Protein AF-A0A418ZT08-F1 (afdb_monomer)

Mean predicted aligned error: 4.54 Å

Nearest PDB structures (foldseek):
  3r1x-assembly1_A  TM=8.055E-01  e=1.016E-02  Klebsiella pneumoniae subsp. pneumoniae MGH 78578
  7yyl-assembly4_H  TM=6.775E-01  e=2.282E+00  Carboxydothermus hydrogenoformans Z-2901
  1hux-assembly1_B  TM=6.366E-01  e=3.603E+00  Acidaminococcus fermentans
  3lrx-assembly1_A  TM=6.250E-01  e=7.882E+00  Pyrococcus furiosus

Radius of gyration: 18.41 Å; Cα contacts (8 Å, |Δi|>4): 65; chains: 1; bounding box: 38×28×55 Å

Secondary structure (DSSP, 8-state):
--S-HHHHHHHHHHHHHTTSS-G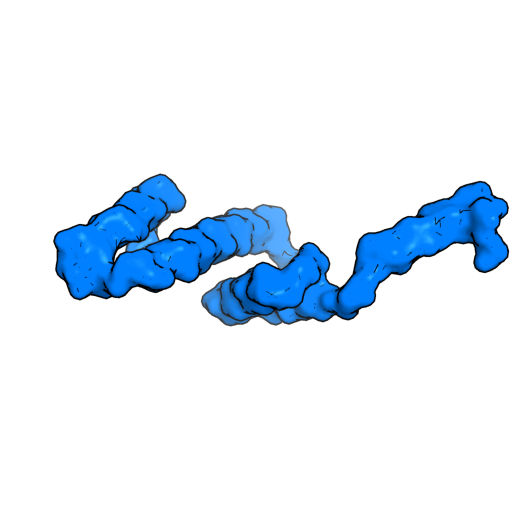GGHHHHHHHHHHHHHHHHHHHH---SPPEE-S-HHHHHHHHHHHHHTT---EEPPTTHHHHHHHHHHHHTTS--

Sequence (97 aa):
AGGSLAGRLFSARVLPLLDRMAGNQVADYLSGLLIGDEIAQGLAGHAGGAPVIIGRGDLAERYRLAFAAFGQEAQVAAPGMARRGLWEIARRAGIIA

Organism: NCBI:txid1276757

Foldseek 3Di:
DDDDLVVLLVVLVVCVVVVNDDVVCSVVSNLLSVLLVVVVVVCVVDVDDAEEFEDDPVSSVSNQVSCVVVVGHHHYDDPCPVVVVVVVVCVVVVVDD

InterPro domains:
  IPR007729 2-keto-3-deoxy-galactonokinase [PF05035] (3-89)
  IPR042257 2-keto-3-deoxy-galactonokinase, C-terminal domain [G3DSA:3.30.420.310] (1-93)

Solvent-accessible surface area (backbone atoms only — not comparable to full-atom values): 5840 Å² total; per-residue (Å²): 138,92,73,55,68,70,63,57,55,52,43,61,60,49,34,42,77,68,73,72,39,61,75,87,49,37,65,60,51,50,50,51,56,52,53,48,50,52,50,55,55,50,52,76,76,49,96,71,81,69,51,73,39,82,65,59,69,74,60,32,49,52,51,35,55,46,34,47,76,71,75,36,65,50,44,72,56,70,87,58,56,68,58,55,50,53,50,54,52,36,41,75,69,66,77,42,132

pLDDT: mean 92.88, std 8.55, range [45.5, 98.19]

Structure (mmCIF, N/CA/C/O backbone):
data_AF-A0A418ZT08-F1
#
_entry.id   AF-A0A418ZT08-F1
#
loop_
_atom_site.group_PDB
_atom_site.id
_atom_site.type_symbol
_atom_site.label_atom_id
_atom_site.label_alt_id
_atom_site.label_comp_id
_atom_site.label_asym_id
_atom_site.label_entity_id
_atom_site.label_seq_id
_atom_site.pdbx_PDB_ins_code
_atom_site.Cartn_x
_atom_site.Cartn_y
_atom_site.Cartn_z
_atom_site.occupancy
_atom_site.B_iso_or_equiv
_atom_site.auth_seq_id
_atom_site.auth_comp_id
_atom_site.auth_asym_id
_atom_site.auth_atom_id
_atom_site.pdbx_PDB_model_num
ATOM 1 N N . ALA A 1 1 ? -5.068 7.947 15.385 1.00 45.50 1 ALA A N 1
ATOM 2 C CA . ALA A 1 1 ? -4.303 7.213 16.413 1.00 45.50 1 ALA A CA 1
ATOM 3 C C . ALA A 1 1 ? -2.815 7.431 16.159 1.00 45.50 1 ALA A C 1
ATOM 5 O O . ALA A 1 1 ? -2.288 6.885 15.197 1.00 45.50 1 ALA A O 1
ATOM 6 N N . GLY A 1 2 ? -2.176 8.293 16.955 1.00 62.03 2 GLY A N 1
ATOM 7 C CA . GLY A 1 2 ? -0.728 8.525 16.918 1.00 62.03 2 GLY A CA 1
ATOM 8 C C . GLY A 1 2 ? -0.014 7.500 17.799 1.00 62.03 2 GLY A C 1
ATOM 9 O O . GLY A 1 2 ? -0.381 7.335 18.957 1.00 62.03 2 GLY A O 1
ATOM 10 N N . GLY A 1 3 ? 0.944 6.770 17.234 1.00 76.38 3 GLY A N 1
ATOM 11 C CA . GLY A 1 3 ? 1.699 5.695 17.888 1.00 76.38 3 GLY A CA 1
ATOM 12 C C . GLY A 1 3 ? 2.641 5.014 16.890 1.00 76.38 3 GLY A C 1
ATOM 13 O O . GLY A 1 3 ? 2.589 5.322 15.699 1.00 76.38 3 GLY A O 1
ATOM 14 N N . SER A 1 4 ? 3.504 4.100 17.339 1.00 91.00 4 SER A N 1
ATOM 15 C CA . SER A 1 4 ? 4.363 3.318 16.433 1.00 91.00 4 SER A CA 1
ATOM 16 C C . SER A 1 4 ? 3.539 2.364 15.555 1.00 91.00 4 SER A C 1
ATOM 18 O O . SER A 1 4 ? 2.418 1.989 15.919 1.00 91.00 4 SER A O 1
ATOM 20 N N . LEU A 1 5 ? 4.095 1.926 14.416 1.00 93.94 5 LEU A N 1
ATOM 21 C CA . LEU A 1 5 ? 3.467 0.895 13.578 1.00 93.94 5 LEU A CA 1
ATOM 22 C C . LEU A 1 5 ? 3.145 -0.361 14.400 1.00 93.94 5 LEU A C 1
ATOM 24 O O . LEU A 1 5 ? 2.027 -0.861 14.331 1.00 93.94 5 LEU A O 1
ATOM 28 N N . ALA A 1 6 ? 4.079 -0.817 15.239 1.00 93.94 6 ALA A N 1
ATOM 29 C CA . ALA A 1 6 ? 3.879 -1.974 16.110 1.00 93.94 6 ALA A CA 1
ATOM 30 C C . ALA A 1 6 ? 2.654 -1.815 17.033 1.00 93.94 6 ALA A C 1
ATOM 32 O O . ALA A 1 6 ? 1.850 -2.739 17.158 1.00 93.94 6 ALA A O 1
ATOM 33 N N . GLY A 1 7 ? 2.461 -0.627 17.619 1.00 93.94 7 GLY A N 1
ATOM 34 C CA . GLY A 1 7 ? 1.287 -0.330 18.442 1.00 93.94 7 GLY A CA 1
ATOM 35 C C . GLY A 1 7 ? -0.023 -0.391 17.651 1.00 93.94 7 GLY A C 1
ATOM 36 O O . GLY A 1 7 ? -1.015 -0.934 18.135 1.00 93.94 7 GLY A O 1
ATOM 37 N N . ARG A 1 8 ? -0.030 0.100 16.404 1.00 94.44 8 ARG A N 1
ATOM 38 C CA . ARG A 1 8 ? -1.200 -0.026 15.520 1.00 94.44 8 ARG A CA 1
ATOM 39 C C . ARG A 1 8 ? -1.446 -1.471 15.097 1.00 94.44 8 ARG A C 1
ATOM 41 O O . ARG A 1 8 ? -2.589 -1.908 15.134 1.00 94.44 8 ARG A O 1
ATOM 48 N N . LEU A 1 9 ? -0.409 -2.232 14.758 1.00 96.12 9 LEU A N 1
ATOM 49 C CA . LEU A 1 9 ? -0.537 -3.641 14.372 1.00 96.12 9 LEU A CA 1
ATOM 50 C C . LEU A 1 9 ? -1.142 -4.496 15.489 1.00 96.12 9 LEU A C 1
ATOM 52 O O . LEU A 1 9 ? -1.946 -5.381 15.208 1.00 96.12 9 LEU A O 1
ATOM 56 N N . PHE A 1 10 ? -0.844 -4.190 16.755 1.00 96.31 10 PHE A N 1
ATOM 57 C CA . PHE A 1 10 ? -1.457 -4.886 17.887 1.00 96.31 10 PHE A CA 1
ATOM 58 C C . PHE A 1 10 ? -2.992 -4.770 17.894 1.00 96.31 10 PHE A C 1
ATOM 60 O O . PHE A 1 10 ?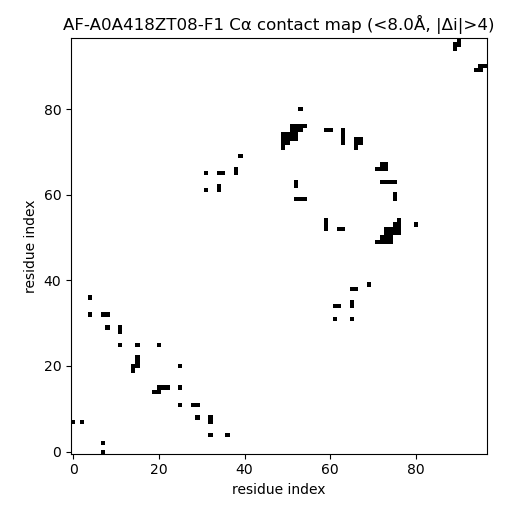 -3.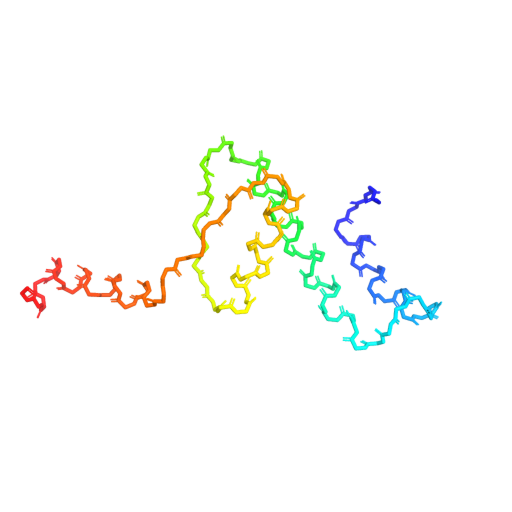690 -5.709 18.281 1.00 96.31 10 PHE A O 1
ATOM 67 N N . SER A 1 11 ? -3.546 -3.667 17.381 1.00 95.94 11 SER A N 1
ATOM 68 C CA . SER A 1 11 ? -5.000 -3.502 17.281 1.00 95.94 11 SER A CA 1
ATOM 69 C C . SER A 1 11 ? -5.664 -4.513 16.339 1.00 95.94 11 SER A C 1
ATOM 71 O O . SER A 1 11 ? -6.815 -4.868 16.572 1.00 95.94 11 SER A O 1
ATOM 73 N N . ALA A 1 12 ? -4.942 -5.076 15.362 1.00 96.56 12 ALA A N 1
ATOM 74 C CA . ALA A 1 12 ? -5.468 -6.139 14.505 1.00 96.56 12 ALA A CA 1
ATOM 75 C C . ALA A 1 12 ? -5.807 -7.417 15.295 1.00 96.56 12 ALA A C 1
ATOM 77 O O . ALA A 1 12 ? -6.666 -8.195 14.884 1.00 96.56 12 ALA A O 1
ATOM 78 N N . ARG A 1 13 ? -5.167 -7.621 16.458 1.00 96.00 13 ARG A N 1
ATOM 79 C CA . ARG A 1 13 ? -5.515 -8.688 17.403 1.00 96.00 13 ARG A CA 1
ATOM 80 C C . ARG A 1 13 ? -6.621 -8.265 18.365 1.00 96.00 13 ARG A C 1
ATOM 82 O O . ARG A 1 13 ? -7.486 -9.074 18.681 1.00 96.00 13 ARG A O 1
ATOM 89 N N . VAL A 1 14 ? -6.581 -7.024 18.845 1.00 97.19 14 VAL A N 1
ATOM 90 C CA . VAL A 1 14 ? -7.509 -6.527 19.873 1.00 97.19 14 VAL A CA 1
ATOM 91 C C . VAL A 1 14 ? -8.914 -6.295 19.317 1.00 97.19 14 VAL A C 1
ATOM 93 O O . VAL A 1 14 ? -9.886 -6.623 19.985 1.00 97.19 14 VAL A O 1
ATOM 96 N N . LEU A 1 15 ? -9.049 -5.758 18.102 1.00 98.00 15 LEU A N 1
ATOM 97 C CA . LEU A 1 15 ? -10.351 -5.389 17.539 1.00 98.00 15 LEU A CA 1
ATOM 98 C C . LEU A 1 15 ? -11.313 -6.586 17.405 1.00 98.00 15 LEU A C 1
ATOM 100 O O . LEU A 1 15 ? -12.450 -6.443 17.853 1.00 98.00 15 LEU A O 1
ATOM 104 N N . PRO A 1 16 ? -10.899 -7.763 16.894 1.00 97.75 16 PRO A N 1
ATOM 105 C CA . PRO A 1 16 ? -11.766 -8.941 16.881 1.00 97.75 16 PRO A CA 1
ATOM 106 C C . PRO A 1 16 ? -12.057 -9.506 18.272 1.00 97.75 16 PRO A C 1
ATOM 108 O O . PRO A 1 16 ? -13.167 -9.950 18.518 1.00 97.75 16 PRO A O 1
ATOM 111 N N . LEU A 1 17 ? -11.085 -9.472 19.195 1.00 98.00 17 LEU A N 1
ATOM 112 C CA . LEU A 1 17 ? -11.282 -9.954 20.573 1.00 98.00 17 LEU A CA 1
ATOM 113 C C . LEU A 1 17 ? -12.318 -9.137 21.351 1.00 98.00 17 LEU A C 1
ATOM 115 O O . LEU A 1 17 ? -12.878 -9.630 22.323 1.00 98.00 17 LEU A O 1
ATOM 119 N N . LEU A 1 18 ? -12.527 -7.884 20.951 1.00 98.12 18 LEU A N 1
ATOM 120 C CA . LEU A 1 18 ? -13.520 -6.987 21.532 1.00 98.12 18 LEU A CA 1
ATOM 121 C C . LEU A 1 18 ? -14.816 -6.927 20.704 1.00 98.12 18 LEU A C 1
ATOM 123 O O . LEU A 1 18 ? -15.592 -5.993 20.892 1.00 98.12 18 LEU A O 1
ATOM 127 N N . ASP A 1 19 ? -15.011 -7.841 19.746 1.00 97.75 19 ASP A N 1
ATOM 128 C CA . ASP A 1 19 ? -16.150 -7.865 18.814 1.00 97.75 19 ASP A CA 1
ATOM 129 C C . ASP A 1 19 ? -16.346 -6.551 18.029 1.00 97.75 19 ASP A C 1
ATOM 131 O O . ASP A 1 19 ? -17.438 -6.207 17.579 1.00 97.75 19 ASP A O 1
ATOM 135 N N . ARG A 1 20 ? -15.261 -5.791 17.827 1.00 97.94 20 ARG A N 1
ATOM 136 C CA . ARG A 1 20 ? -15.264 -4.522 17.075 1.00 97.94 20 ARG A CA 1
ATOM 137 C C . ARG A 1 20 ? -14.903 -4.691 15.602 1.00 97.94 20 ARG A C 1
ATOM 139 O O . ARG A 1 20 ? -14.884 -3.707 14.865 1.00 97.94 20 ARG A O 1
ATOM 146 N N . MET A 1 21 ? -14.559 -5.906 15.189 1.00 97.69 21 MET A N 1
ATOM 147 C CA . MET A 1 21 ? -14.171 -6.256 13.826 1.00 97.69 21 MET A CA 1
ATOM 148 C C . MET A 1 21 ? -14.423 -7.742 13.595 1.00 97.69 21 MET A C 1
ATOM 150 O O . MET A 1 21 ? -14.065 -8.567 14.433 1.00 97.69 21 MET A O 1
ATOM 154 N N . ALA A 1 22 ? -14.992 -8.099 12.446 1.00 98.06 22 ALA A N 1
ATOM 155 C CA . ALA A 1 22 ? -15.167 -9.499 12.094 1.00 98.06 22 ALA A CA 1
ATOM 156 C C . ALA A 1 22 ? -13.811 -10.147 11.770 1.00 98.06 22 ALA A C 1
ATOM 158 O O . ALA A 1 22 ? -12.938 -9.532 11.157 1.00 98.06 22 ALA A O 1
ATOM 159 N N . GLY A 1 23 ? -13.631 -11.417 12.144 1.00 96.19 23 GLY A N 1
ATOM 160 C CA . GLY A 1 23 ? -12.353 -12.118 11.957 1.00 96.19 23 GLY A CA 1
ATOM 161 C C . GLY A 1 23 ? -11.873 -12.167 10.498 1.00 96.19 23 GLY A C 1
ATOM 162 O O . GLY A 1 23 ? -10.675 -12.099 10.239 1.00 96.19 23 GLY A O 1
ATOM 163 N N . ASN A 1 24 ? -12.797 -12.204 9.535 1.00 97.56 24 ASN A N 1
ATOM 164 C CA . ASN A 1 24 ? -12.479 -12.179 8.104 1.00 97.56 24 ASN A CA 1
ATOM 165 C C . ASN A 1 24 ? -11.993 -10.807 7.594 1.00 97.56 24 ASN A C 1
ATOM 167 O O . ASN A 1 24 ? -11.426 -10.744 6.509 1.00 97.56 24 ASN A O 1
ATOM 171 N N . GLN A 1 25 ? -12.166 -9.727 8.361 1.00 97.69 25 GLN A N 1
ATOM 172 C CA . GLN A 1 25 ? -11.712 -8.376 8.002 1.00 97.69 25 GLN A CA 1
ATOM 173 C C . GLN A 1 25 ? -10.267 -8.098 8.439 1.00 97.69 25 GLN A C 1
ATOM 175 O O . GLN A 1 25 ? -9.657 -7.128 7.988 1.00 97.69 25 GLN A O 1
ATOM 180 N N . VAL A 1 26 ? -9.696 -8.942 9.306 1.00 97.81 26 VAL A N 1
ATOM 181 C CA . VAL A 1 26 ? -8.377 -8.715 9.921 1.00 97.81 26 VAL A CA 1
ATOM 182 C C . VAL A 1 26 ? -7.267 -8.619 8.876 1.00 97.81 26 VAL A C 1
ATOM 184 O O . VAL A 1 26 ? -6.398 -7.758 8.991 1.00 97.81 26 VAL A O 1
ATOM 187 N N . ALA A 1 27 ? -7.304 -9.467 7.844 1.00 97.19 27 ALA A N 1
ATOM 188 C CA . ALA A 1 27 ? -6.292 -9.475 6.789 1.00 97.19 27 ALA A CA 1
ATOM 189 C C . ALA A 1 27 ? -6.284 -8.163 5.984 1.00 97.19 27 ALA A C 1
ATOM 191 O O . ALA A 1 27 ? -5.221 -7.587 5.747 1.00 97.19 27 ALA A O 1
ATOM 192 N N . ASP A 1 28 ? -7.464 -7.654 5.622 1.00 96.56 28 ASP A N 1
ATOM 193 C CA . ASP A 1 28 ? -7.594 -6.381 4.910 1.00 96.56 28 ASP A CA 1
ATOM 194 C C . ASP A 1 28 ? -7.200 -5.193 5.788 1.00 96.56 28 ASP A C 1
ATOM 196 O O . ASP A 1 28 ? -6.505 -4.287 5.324 1.00 96.56 28 ASP A O 1
ATOM 200 N N . TYR A 1 29 ? -7.561 -5.228 7.072 1.00 97.06 29 TYR A N 1
ATOM 201 C CA . TYR A 1 29 ? -7.152 -4.214 8.040 1.00 97.06 29 TYR A CA 1
ATOM 202 C C . TYR A 1 29 ? -5.625 -4.140 8.198 1.00 97.06 29 TYR A C 1
ATOM 204 O O . TYR A 1 29 ? -5.041 -3.057 8.125 1.00 97.06 29 TYR A O 1
ATOM 212 N N . LEU A 1 30 ? -4.963 -5.291 8.359 1.00 97.06 30 LEU A N 1
ATOM 213 C CA . LEU A 1 30 ? -3.502 -5.389 8.420 1.00 97.06 30 LEU A CA 1
ATOM 214 C C . LEU A 1 30 ? -2.844 -4.882 7.136 1.00 97.06 30 LEU A C 1
ATOM 216 O O . LEU A 1 30 ? -1.891 -4.108 7.205 1.00 97.06 30 LEU A O 1
ATOM 220 N N . SER A 1 31 ? -3.369 -5.281 5.974 1.00 96.75 31 SER A N 1
ATOM 221 C CA . SER A 1 31 ? -2.889 -4.803 4.676 1.00 96.75 31 SER A CA 1
ATOM 222 C C . SER A 1 31 ? -2.958 -3.275 4.587 1.00 96.75 31 SER A C 1
ATOM 224 O O . SER A 1 31 ? -1.971 -2.652 4.204 1.00 96.75 31 SER A O 1
ATOM 226 N N . GLY A 1 32 ? -4.072 -2.665 5.004 1.00 96.44 32 GLY A N 1
ATOM 227 C CA . GLY A 1 32 ? -4.227 -1.209 5.025 1.00 96.44 32 GLY A CA 1
ATOM 228 C C . GLY A 1 32 ? -3.255 -0.504 5.975 1.00 96.44 32 GLY A C 1
ATOM 229 O O . GLY A 1 32 ? -2.678 0.518 5.605 1.00 96.44 32 GLY A O 1
ATOM 230 N N . LEU A 1 33 ? -3.021 -1.058 7.173 1.00 96.25 33 LEU A N 1
ATOM 231 C CA . LEU A 1 33 ? -2.052 -0.503 8.126 1.00 96.25 33 LEU A CA 1
ATOM 232 C C . LEU A 1 33 ? -0.625 -0.497 7.571 1.00 96.25 33 LEU A C 1
ATOM 234 O O . LEU A 1 33 ? 0.082 0.492 7.746 1.00 96.25 33 LEU A O 1
ATOM 238 N N . LEU A 1 34 ? -0.208 -1.590 6.927 1.00 97.31 34 LEU A N 1
ATOM 239 C CA . LEU A 1 34 ? 1.143 -1.729 6.384 1.00 97.31 34 LEU A CA 1
ATOM 240 C C . LEU A 1 34 ? 1.359 -0.827 5.163 1.00 97.31 34 LEU A C 1
ATOM 242 O O . LEU A 1 34 ? 2.325 -0.072 5.141 1.00 97.31 34 LEU A O 1
ATOM 246 N N . ILE A 1 35 ? 0.435 -0.848 4.196 1.00 97.19 35 ILE A N 1
ATOM 247 C CA . ILE A 1 35 ? 0.519 -0.006 2.990 1.00 97.19 35 ILE A CA 1
ATOM 248 C C . ILE A 1 35 ? 0.511 1.478 3.372 1.00 97.19 35 ILE A C 1
ATOM 250 O O . ILE A 1 35 ? 1.302 2.263 2.853 1.00 97.19 35 ILE A O 1
ATOM 254 N N . GLY A 1 36 ? -0.370 1.877 4.294 1.00 95.69 36 GLY A N 1
ATOM 255 C CA . GLY A 1 36 ? -0.452 3.268 4.734 1.00 95.69 36 GLY A CA 1
ATOM 256 C C . GLY A 1 36 ? 0.819 3.746 5.439 1.00 95.69 36 GLY A C 1
ATOM 257 O O . GLY A 1 36 ? 1.236 4.883 5.232 1.00 95.69 36 GLY A O 1
ATOM 258 N N . ASP A 1 37 ? 1.449 2.889 6.246 1.00 95.75 37 ASP A N 1
ATOM 259 C CA . ASP A 1 37 ? 2.709 3.219 6.915 1.00 95.75 37 ASP A CA 1
ATOM 260 C C . ASP A 1 37 ? 3.876 3.337 5.926 1.00 95.75 37 ASP A C 1
ATOM 262 O O . ASP A 1 37 ? 4.634 4.302 5.995 1.00 95.75 37 ASP A O 1
ATOM 266 N N . GLU A 1 38 ? 3.968 2.424 4.955 1.00 95.12 38 GLU A N 1
ATOM 267 C CA . GLU A 1 38 ? 4.956 2.487 3.874 1.00 95.12 38 GLU A CA 1
ATOM 268 C C . GLU A 1 38 ? 4.838 3.791 3.073 1.00 95.12 38 GLU A C 1
ATOM 270 O O . GLU A 1 38 ? 5.835 4.486 2.870 1.00 95.12 38 GLU A O 1
ATOM 275 N N . ILE A 1 39 ? 3.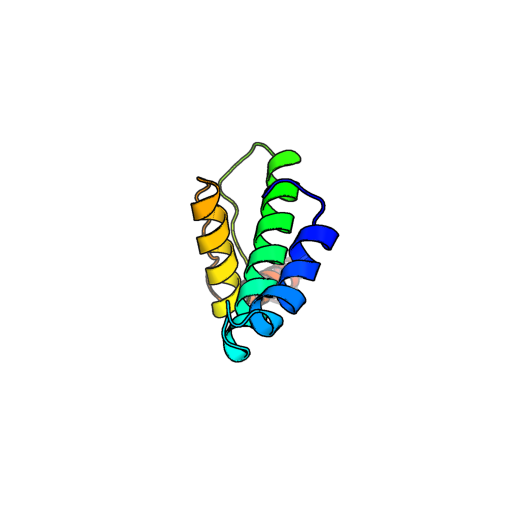621 4.170 2.669 1.00 94.38 39 ILE A N 1
ATOM 276 C CA . ILE A 1 39 ? 3.378 5.409 1.917 1.00 94.38 39 ILE A CA 1
ATOM 277 C C . ILE A 1 39 ? 3.726 6.640 2.755 1.00 94.38 39 ILE 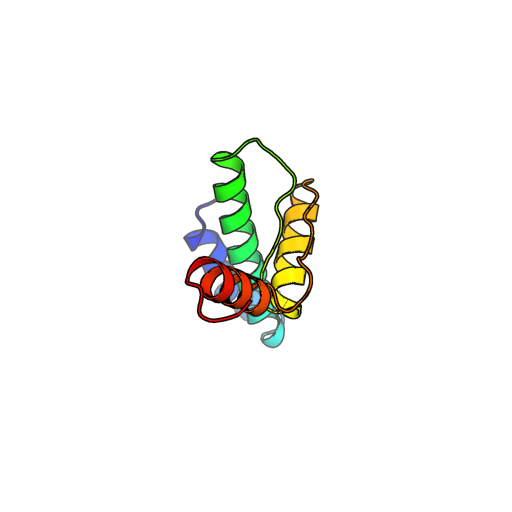A C 1
ATOM 279 O O . ILE A 1 39 ? 4.396 7.543 2.254 1.00 94.38 39 ILE A O 1
ATOM 283 N N . ALA A 1 40 ? 3.318 6.681 4.027 1.00 92.50 40 ALA A N 1
ATOM 284 C CA . ALA A 1 40 ? 3.636 7.799 4.913 1.00 92.50 40 ALA A CA 1
ATOM 285 C C . ALA A 1 40 ? 5.154 8.010 5.044 1.00 92.50 40 ALA A C 1
ATOM 287 O O . ALA A 1 40 ? 5.629 9.144 4.967 1.00 92.50 40 ALA A O 1
ATOM 288 N N . GLN A 1 41 ? 5.916 6.923 5.200 1.00 91.31 41 GLN A N 1
ATOM 289 C CA . GLN A 1 41 ? 7.378 6.977 5.255 1.00 91.31 41 GLN A CA 1
ATOM 290 C C . GLN A 1 41 ? 7.989 7.388 3.907 1.00 91.31 41 GLN A C 1
ATOM 292 O O . GLN A 1 41 ? 8.888 8.229 3.870 1.00 91.31 41 GLN A O 1
ATOM 297 N N . GLY A 1 42 ? 7.485 6.840 2.797 1.00 90.25 42 GLY A N 1
ATOM 298 C CA . GLY A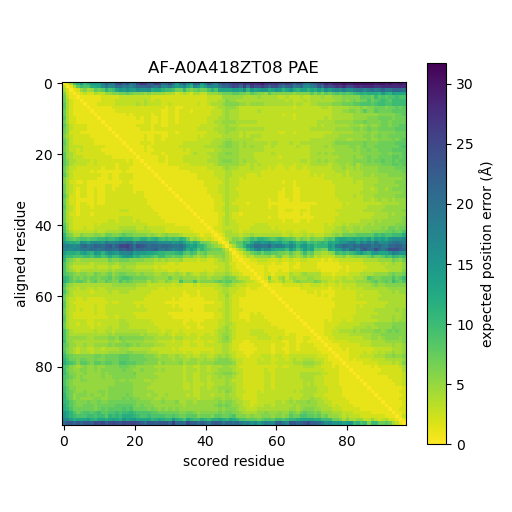 1 42 ? 7.962 7.160 1.451 1.00 90.25 42 GLY A CA 1
ATOM 299 C C . GLY A 1 42 ? 7.786 8.637 1.093 1.00 90.25 42 GLY A C 1
ATOM 300 O O . GLY A 1 42 ? 8.731 9.272 0.622 1.00 90.25 42 GLY A O 1
ATOM 301 N N . LEU A 1 43 ? 6.612 9.206 1.384 1.00 88.88 43 LEU A N 1
ATOM 302 C CA . LEU A 1 43 ? 6.304 10.619 1.133 1.00 88.88 43 LEU A CA 1
ATOM 303 C C . LEU A 1 43 ? 7.127 11.571 2.011 1.00 88.88 43 LEU A C 1
ATOM 305 O O . LEU A 1 43 ? 7.484 12.657 1.564 1.00 88.88 43 LEU A O 1
ATOM 309 N N . ALA A 1 44 ? 7.478 11.171 3.237 1.00 87.19 44 ALA A N 1
ATOM 310 C CA . ALA A 1 44 ? 8.358 11.971 4.090 1.00 87.19 44 ALA A CA 1
ATOM 311 C C . ALA A 1 44 ? 9.784 12.093 3.518 1.00 87.19 44 ALA A C 1
ATOM 313 O O . ALA A 1 44 ? 10.462 13.090 3.765 1.00 87.19 44 ALA A O 1
ATOM 314 N N . GLY A 1 45 ? 10.239 11.091 2.756 1.00 80.94 45 GLY A N 1
ATOM 315 C CA . GLY A 1 45 ? 11.568 11.066 2.142 1.00 80.94 45 GLY A CA 1
ATOM 316 C C . GLY A 1 45 ? 11.652 11.670 0.736 1.00 80.94 45 GLY A C 1
ATOM 317 O O . GLY A 1 45 ? 12.758 11.949 0.281 1.00 80.94 45 GLY A O 1
ATOM 318 N N . HIS A 1 46 ? 10.527 11.857 0.034 1.00 71.31 46 HIS A N 1
ATOM 319 C CA . HIS A 1 46 ? 10.496 12.301 -1.366 1.00 71.31 46 HIS A CA 1
ATOM 320 C C . HIS A 1 46 ? 9.319 13.249 -1.639 1.00 71.31 46 HIS A C 1
ATOM 322 O O . HIS A 1 46 ? 8.164 12.837 -1.644 1.00 71.31 46 HIS A O 1
ATOM 328 N N . ALA A 1 47 ? 9.620 14.513 -1.954 1.00 61.69 47 ALA A N 1
ATOM 329 C CA . ALA A 1 47 ? 8.627 15.563 -2.208 1.00 61.69 47 ALA A CA 1
ATOM 330 C C . ALA A 1 47 ? 8.304 15.787 -3.705 1.00 61.69 47 ALA A C 1
ATOM 332 O O . ALA A 1 47 ? 8.007 16.913 -4.103 1.00 61.69 47 ALA A O 1
ATOM 333 N N . GLY A 1 48 ? 8.407 14.766 -4.565 1.00 71.44 48 GLY A N 1
ATOM 334 C CA . GLY A 1 48 ? 8.330 14.970 -6.018 1.00 71.44 48 GLY A CA 1
ATOM 335 C C . GLY A 1 48 ? 7.526 13.924 -6.788 1.00 71.44 48 GLY A C 1
ATOM 336 O O . GLY A 1 48 ? 7.852 12.745 -6.738 1.00 71.44 48 GLY A O 1
ATOM 337 N N . GLY A 1 49 ? 6.567 14.407 -7.589 1.00 79.19 49 GLY A N 1
ATOM 338 C CA . GLY A 1 49 ? 5.871 13.672 -8.652 1.00 79.19 49 GLY A CA 1
ATOM 339 C C . GLY A 1 49 ? 4.806 12.673 -8.187 1.00 79.19 49 GLY A C 1
ATOM 340 O O . GLY A 1 49 ? 4.919 12.053 -7.136 1.00 79.19 49 GLY A O 1
ATOM 341 N N . ALA A 1 50 ? 3.774 12.489 -9.014 1.00 85.75 50 ALA A N 1
ATOM 342 C CA . ALA A 1 50 ? 2.793 11.423 -8.833 1.00 85.75 50 ALA A CA 1
ATOM 343 C C . ALA A 1 50 ? 3.466 10.048 -9.045 1.00 85.75 50 ALA A C 1
ATOM 345 O O . ALA A 1 50 ? 4.022 9.815 -10.126 1.00 85.75 50 ALA A O 1
ATOM 346 N N . PRO A 1 51 ? 3.452 9.126 -8.063 1.00 91.44 51 PRO A N 1
ATOM 347 C CA . PRO A 1 51 ? 4.097 7.829 -8.213 1.00 91.44 51 PRO A CA 1
ATOM 348 C C . PRO A 1 51 ? 3.393 6.953 -9.253 1.00 91.44 51 PRO A C 1
ATOM 350 O O . PRO A 1 51 ? 2.164 6.932 -9.372 1.00 91.44 51 PRO A O 1
ATOM 353 N N . VAL A 1 52 ? 4.193 6.165 -9.973 1.00 94.50 52 VAL A N 1
ATOM 354 C CA . VAL A 1 52 ? 3.704 5.119 -10.876 1.00 94.50 52 VAL A CA 1
ATOM 355 C C . VAL A 1 52 ? 3.843 3.763 -10.190 1.00 94.50 52 VAL A C 1
ATOM 357 O O . VAL A 1 52 ? 4.945 3.319 -9.874 1.00 94.50 52 VAL A O 1
ATOM 360 N N . ILE A 1 53 ? 2.720 3.088 -9.976 1.00 95.75 53 ILE A N 1
ATOM 361 C CA . ILE A 1 53 ? 2.631 1.806 -9.283 1.00 95.75 53 ILE A CA 1
ATOM 362 C C . ILE A 1 53 ? 2.777 0.675 -10.299 1.00 95.75 53 ILE A C 1
ATOM 364 O O . ILE A 1 53 ? 1.978 0.546 -11.227 1.00 95.75 53 ILE A O 1
ATOM 368 N N . ILE A 1 54 ? 3.771 -0.188 -10.095 1.00 95.88 54 ILE A N 1
ATOM 369 C CA . ILE A 1 54 ? 3.977 -1.405 -10.884 1.00 95.88 54 ILE A CA 1
ATOM 370 C C . ILE A 1 54 ? 3.742 -2.602 -9.967 1.00 95.88 54 ILE A C 1
ATOM 372 O O . ILE A 1 54 ? 4.493 -2.821 -9.022 1.00 95.88 54 ILE A O 1
ATOM 376 N N . GLY A 1 55 ? 2.714 -3.401 -10.246 1.00 92.81 55 GLY A N 1
ATOM 377 C CA . GLY A 1 55 ? 2.391 -4.551 -9.410 1.00 92.81 55 GLY A CA 1
ATOM 378 C C . GLY A 1 55 ? 1.233 -5.385 -9.941 1.00 92.81 55 GLY A C 1
ATOM 379 O O . GLY A 1 55 ? 0.683 -5.121 -11.011 1.00 92.81 55 GLY A O 1
ATOM 380 N N . ARG A 1 56 ? 0.869 -6.416 -9.176 1.00 91.81 56 ARG A N 1
ATOM 381 C CA . ARG A 1 56 ? -0.330 -7.229 -9.419 1.00 91.81 56 ARG A CA 1
ATOM 382 C C . ARG A 1 56 ? -1.580 -6.363 -9.221 1.00 91.81 56 ARG A C 1
ATOM 384 O O . ARG A 1 56 ? -1.602 -5.563 -8.295 1.00 91.81 56 ARG A O 1
ATOM 391 N N . GLY A 1 57 ? -2.591 -6.514 -10.079 1.00 89.62 57 GLY A N 1
ATOM 392 C CA . GLY A 1 57 ? -3.696 -5.550 -10.196 1.00 89.62 57 GLY A CA 1
ATOM 393 C C . GLY A 1 57 ? -4.448 -5.245 -8.895 1.00 89.62 57 GLY A C 1
ATOM 394 O O . GLY A 1 57 ? -4.673 -4.081 -8.588 1.00 89.62 57 GLY A O 1
ATOM 395 N N . ASP A 1 58 ? -4.768 -6.266 -8.101 1.00 92.81 58 ASP A N 1
ATOM 396 C CA . ASP A 1 58 ? -5.427 -6.121 -6.794 1.00 92.81 58 ASP A CA 1
ATOM 397 C C . ASP A 1 58 ? -4.584 -5.311 -5.797 1.00 92.81 58 ASP A C 1
ATOM 399 O O . ASP A 1 58 ? -5.090 -4.422 -5.116 1.00 92.81 58 ASP A O 1
ATOM 403 N N . LEU A 1 59 ? -3.285 -5.601 -5.718 1.00 94.69 59 LEU A N 1
ATOM 404 C CA . LEU A 1 59 ? -2.363 -4.922 -4.816 1.00 94.69 59 LEU A CA 1
ATOM 405 C C . LEU A 1 59 ? -2.054 -3.507 -5.303 1.00 94.69 59 LEU A C 1
ATOM 407 O O . LEU A 1 59 ? -2.063 -2.572 -4.509 1.00 94.69 59 LEU A O 1
ATOM 411 N N . ALA A 1 60 ? -1.827 -3.336 -6.605 1.00 96.31 60 ALA A N 1
ATOM 412 C CA . ALA A 1 60 ? -1.569 -2.036 -7.208 1.00 96.31 60 ALA A CA 1
ATOM 413 C C . ALA A 1 60 ? -2.728 -1.063 -6.951 1.00 96.31 60 ALA A C 1
ATOM 415 O O . ALA A 1 60 ? -2.498 0.098 -6.618 1.00 96.31 60 ALA A O 1
ATOM 416 N N . GLU A 1 61 ? -3.966 -1.556 -7.013 1.00 96.06 61 GLU A N 1
ATOM 417 C CA . GLU A 1 61 ? -5.148 -0.764 -6.689 1.00 96.06 61 GLU A CA 1
ATOM 418 C C . GLU A 1 61 ? -5.213 -0.380 -5.203 1.00 96.06 61 GLU A C 1
ATOM 420 O O . GLU A 1 61 ? -5.538 0.763 -4.883 1.00 96.06 61 GLU A O 1
ATOM 425 N N . ARG A 1 62 ? -4.823 -1.274 -4.281 1.00 96.88 62 ARG A N 1
ATOM 426 C CA . ARG A 1 62 ? -4.723 -0.940 -2.845 1.00 96.88 62 ARG A CA 1
ATOM 427 C C . ARG A 1 62 ? -3.730 0.195 -2.588 1.00 96.88 62 ARG A C 1
ATOM 429 O O . ARG A 1 62 ? -4.047 1.100 -1.821 1.00 96.88 62 ARG A O 1
ATOM 436 N N . TYR A 1 63 ? -2.572 0.191 -3.252 1.00 97.44 63 TYR A N 1
ATOM 437 C CA . TYR A 1 63 ? -1.620 1.308 -3.167 1.00 97.44 63 TYR A CA 1
ATOM 438 C C . TYR A 1 63 ? -2.190 2.586 -3.785 1.00 97.44 63 TYR A C 1
ATOM 440 O O . TYR A 1 63 ? -2.054 3.650 -3.191 1.00 97.44 63 TYR A O 1
ATOM 448 N N . ARG A 1 64 ? -2.868 2.499 -4.938 1.00 96.69 64 ARG A N 1
ATOM 449 C CA . ARG A 1 64 ? -3.484 3.662 -5.596 1.00 96.69 64 ARG A CA 1
ATOM 450 C C . ARG A 1 64 ? -4.514 4.339 -4.689 1.00 96.69 64 ARG A C 1
ATOM 452 O O . ARG A 1 64 ? -4.496 5.558 -4.537 1.00 96.69 64 ARG A O 1
ATOM 459 N N . LEU A 1 65 ? -5.384 3.546 -4.065 1.00 96.56 65 LEU A N 1
ATOM 460 C CA . LEU A 1 65 ? -6.369 4.025 -3.094 1.00 96.56 65 LEU A CA 1
ATOM 461 C C . LEU A 1 65 ? -5.701 4.618 -1.850 1.00 96.56 65 LEU A C 1
ATOM 463 O O . LEU A 1 65 ? -6.138 5.656 -1.358 1.00 96.56 65 LEU A O 1
ATOM 467 N N . ALA A 1 66 ? -4.634 3.989 -1.357 1.00 96.50 66 ALA A N 1
ATOM 468 C CA . ALA A 1 66 ? -3.909 4.493 -0.204 1.00 96.50 66 ALA A CA 1
ATOM 469 C C . ALA A 1 66 ? -3.225 5.838 -0.505 1.00 96.50 66 ALA A C 1
ATOM 471 O O . ALA A 1 66 ? -3.417 6.772 0.264 1.00 96.50 66 ALA A O 1
ATOM 472 N N . PHE A 1 67 ? -2.537 6.004 -1.642 1.00 95.75 67 PHE A N 1
ATOM 473 C CA . PHE A 1 67 ? -1.982 7.304 -2.055 1.00 95.75 67 PHE A CA 1
ATOM 474 C C . PHE A 1 67 ? -3.058 8.395 -2.140 1.00 95.75 67 PHE A C 1
ATOM 476 O O . PHE A 1 67 ? -2.852 9.494 -1.621 1.00 95.75 67 PHE A O 1
ATOM 483 N N . ALA A 1 68 ? -4.236 8.075 -2.692 1.00 94.94 68 ALA A N 1
ATOM 484 C CA . ALA A 1 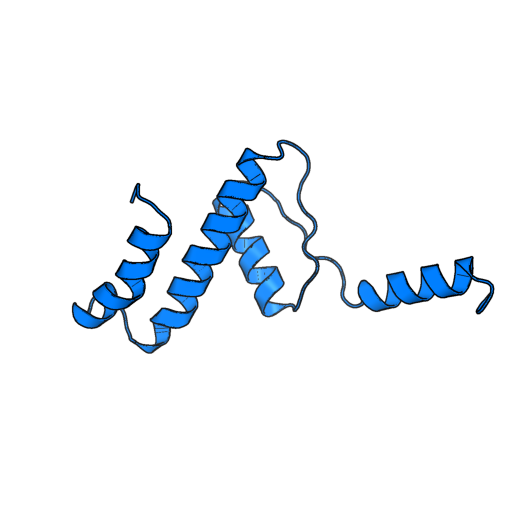68 ? -5.358 9.011 -2.740 1.00 94.94 68 ALA A CA 1
ATOM 485 C C . ALA A 1 68 ? -5.815 9.453 -1.335 1.00 94.94 68 ALA A C 1
ATOM 487 O O . ALA A 1 68 ? -6.139 10.623 -1.137 1.00 94.94 68 ALA A O 1
ATOM 488 N N . ALA A 1 69 ? -5.771 8.564 -0.335 1.00 94.88 69 ALA A N 1
ATOM 489 C CA . ALA A 1 69 ? -6.059 8.911 1.061 1.00 94.88 69 ALA A CA 1
ATOM 490 C C . ALA A 1 69 ? -5.007 9.849 1.692 1.00 94.88 69 ALA A C 1
ATOM 492 O O . ALA A 1 69 ? -5.324 10.570 2.636 1.00 94.88 69 ALA A O 1
ATOM 493 N N . PHE A 1 70 ? -3.783 9.884 1.152 1.00 92.69 70 PHE A N 1
ATOM 494 C CA . PHE A 1 70 ? -2.738 10.860 1.493 1.00 92.69 70 PHE A CA 1
ATOM 495 C C . PHE A 1 70 ? -2.796 12.137 0.630 1.00 92.69 70 PHE A C 1
ATOM 497 O O . PHE A 1 70 ? -1.910 12.985 0.730 1.00 92.69 70 PHE A O 1
ATOM 504 N N . GLY A 1 71 ? -3.819 12.298 -0.219 1.00 92.56 71 GLY A N 1
ATOM 505 C CA . GLY A 1 71 ? -3.950 13.451 -1.115 1.00 92.56 71 GLY A CA 1
ATOM 506 C C . GLY A 1 71 ? -2.920 13.469 -2.248 1.00 92.56 71 GLY A C 1
ATOM 507 O O . GLY A 1 71 ? -2.618 14.535 -2.777 1.00 92.56 71 GLY A O 1
ATOM 508 N N . GLN A 1 72 ? -2.354 12.310 -2.593 1.00 91.81 72 GLN A N 1
ATOM 509 C CA . GLN A 1 72 ? -1.399 12.151 -3.685 1.00 91.81 72 GLN A CA 1
ATOM 510 C C . GLN A 1 72 ? -2.043 11.358 -4.820 1.00 91.81 72 GLN A C 1
ATOM 512 O O . GLN A 1 72 ? -2.570 10.263 -4.613 1.00 91.81 72 GLN A O 1
ATOM 517 N N . GLU A 1 73 ? -1.990 11.894 -6.035 1.00 93.38 73 GLU A N 1
ATOM 518 C CA . GLU A 1 73 ? -2.383 11.132 -7.216 1.00 93.38 73 GLU A CA 1
ATOM 519 C C . GLU A 1 73 ? -1.314 10.087 -7.536 1.00 93.38 73 GLU A C 1
ATOM 521 O O . GLU A 1 73 ? -0.123 10.383 -7.522 1.00 93.38 73 GLU A O 1
ATOM 526 N N . ALA A 1 74 ? -1.741 8.864 -7.844 1.00 94.56 74 ALA A N 1
ATOM 527 C CA . ALA A 1 74 ? -0.864 7.778 -8.258 1.00 94.56 74 ALA A CA 1
ATOM 528 C C . ALA A 1 74 ? -1.451 7.072 -9.481 1.00 94.56 74 ALA A C 1
ATOM 530 O O . ALA A 1 74 ? -2.665 6.863 -9.568 1.00 94.56 74 ALA A O 1
ATOM 531 N N . GLN A 1 75 ? -0.589 6.665 -10.410 1.00 95.50 75 GLN A N 1
ATOM 532 C CA . GLN A 1 75 ? -0.992 5.963 -11.626 1.00 95.50 75 GLN A CA 1
ATOM 533 C C . GLN A 1 75 ? -0.591 4.493 -11.552 1.00 95.50 75 GLN A C 1
ATOM 535 O O . GLN A 1 75 ? 0.564 4.174 -11.298 1.00 95.50 75 GLN A O 1
ATOM 540 N N . VAL A 1 76 ? -1.511 3.576 -11.850 1.00 96.56 76 VAL A N 1
ATOM 541 C CA . VAL A 1 76 ? -1.156 2.162 -12.037 1.00 96.56 76 VAL A CA 1
ATOM 542 C C . VAL A 1 76 ? -0.603 1.967 -13.448 1.00 96.56 76 VAL A C 1
ATOM 544 O O . VAL A 1 76 ? -1.233 2.347 -14.436 1.00 96.56 76 VAL A O 1
ATOM 547 N N . ALA A 1 77 ? 0.590 1.386 -13.547 1.00 95.94 77 ALA A N 1
ATOM 548 C CA . ALA A 1 77 ? 1.228 1.097 -14.820 1.00 95.94 77 ALA A CA 1
ATOM 549 C C . ALA A 1 77 ? 0.444 0.048 -15.619 1.00 95.94 77 ALA A C 1
ATOM 551 O O . ALA A 1 77 ? -0.173 -0.865 -15.066 1.00 95.94 77 ALA A O 1
ATOM 552 N N . ALA A 1 78 ? 0.536 0.138 -16.947 1.00 92.94 78 ALA A N 1
ATOM 553 C CA . ALA A 1 78 ? -0.036 -0.873 -17.824 1.00 92.94 78 ALA A CA 1
ATOM 554 C C . ALA A 1 78 ? 0.578 -2.264 -17.547 1.00 92.94 78 ALA A C 1
ATOM 556 O O . ALA A 1 78 ? 1.771 -2.363 -17.240 1.00 92.94 78 ALA A O 1
ATOM 557 N N . PRO A 1 79 ? -0.182 -3.361 -17.711 1.00 91.94 79 PRO A N 1
ATOM 558 C CA . PRO A 1 79 ? 0.354 -4.708 -17.561 1.00 91.94 79 PRO A CA 1
ATOM 559 C C . PRO A 1 79 ? 1.565 -4.976 -18.466 1.00 91.94 79 PRO A C 1
ATOM 561 O O . PRO A 1 79 ? 1.691 -4.448 -19.572 1.00 91.94 79 PRO A O 1
ATOM 564 N N . GLY A 1 80 ? 2.451 -5.868 -18.017 1.00 93.00 80 GLY A N 1
ATOM 565 C CA . GLY A 1 80 ? 3.589 -6.319 -18.819 1.00 93.00 80 GLY A CA 1
ATOM 566 C C . GLY A 1 80 ? 4.813 -5.401 -18.782 1.00 93.00 80 GLY A C 1
ATOM 567 O O . GLY A 1 80 ? 5.661 -5.513 -19.666 1.00 93.00 80 GLY A O 1
ATOM 568 N N . MET A 1 81 ? 4.953 -4.543 -17.765 1.00 94.94 81 MET A N 1
ATOM 569 C CA . MET A 1 81 ? 6.159 -3.720 -17.582 1.00 94.94 81 MET A CA 1
ATOM 570 C C . MET A 1 81 ? 7.443 -4.557 -17.516 1.00 94.94 81 MET A C 1
ATOM 572 O O . MET A 1 81 ? 8.424 -4.202 -18.162 1.00 94.94 81 MET A O 1
ATOM 576 N N . ALA A 1 82 ? 7.418 -5.712 -16.839 1.00 94.44 82 ALA A N 1
ATOM 577 C CA . ALA A 1 82 ? 8.555 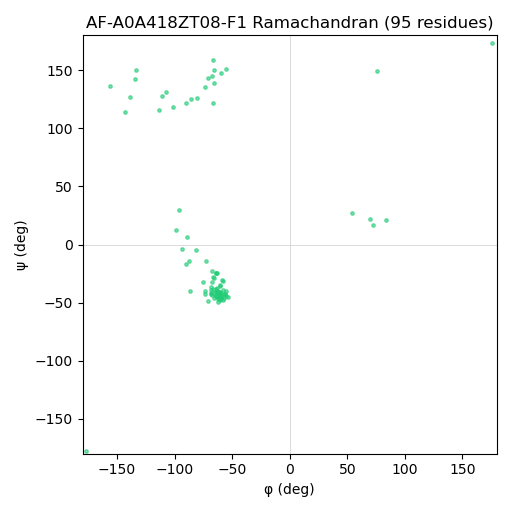-6.636 -16.813 1.00 94.44 82 ALA A CA 1
ATOM 578 C C . ALA A 1 82 ? 8.918 -7.145 -18.221 1.00 94.44 82 ALA A C 1
ATOM 580 O O . ALA A 1 82 ? 10.080 -7.117 -18.613 1.00 94.44 82 ALA A O 1
ATOM 581 N N . ARG A 1 83 ? 7.914 -7.532 -19.023 1.00 95.38 83 ARG A N 1
ATOM 582 C CA . ARG A 1 83 ? 8.108 -7.956 -20.419 1.00 95.38 83 ARG A CA 1
ATOM 583 C C . ARG A 1 83 ? 8.712 -6.839 -21.270 1.00 95.38 83 ARG A C 1
ATOM 585 O O . ARG A 1 83 ? 9.630 -7.104 -22.036 1.00 95.38 83 ARG A O 1
ATOM 592 N N . ARG A 1 84 ? 8.212 -5.604 -21.135 1.00 95.38 84 ARG A N 1
ATOM 593 C CA . ARG A 1 84 ? 8.769 -4.433 -21.837 1.00 95.38 84 ARG A CA 1
ATOM 594 C C . ARG A 1 84 ? 10.234 -4.212 -21.461 1.00 95.38 84 ARG A C 1
ATOM 596 O O . ARG A 1 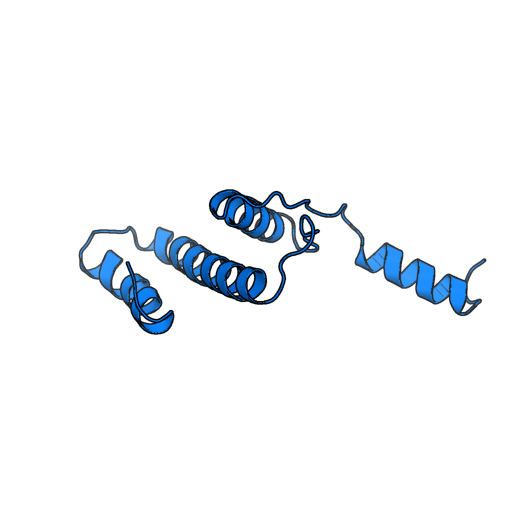84 ? 11.056 -4.025 -22.348 1.00 95.38 84 ARG A O 1
ATOM 603 N N . GLY A 1 85 ? 10.564 -4.306 -20.172 1.00 95.75 85 GLY A N 1
ATOM 604 C CA . GLY A 1 85 ? 11.943 -4.191 -19.694 1.00 95.75 85 GLY A CA 1
ATOM 605 C C . GLY A 1 85 ? 12.863 -5.269 -20.271 1.00 95.75 85 GLY A C 1
ATOM 606 O O . GLY A 1 85 ? 13.931 -4.950 -20.782 1.00 95.75 85 GLY A O 1
ATOM 607 N N . LEU A 1 86 ? 12.426 -6.532 -20.262 1.00 97.50 86 LEU A N 1
ATOM 608 C CA . LEU A 1 86 ? 13.183 -7.642 -20.850 1.00 97.50 86 LEU A CA 1
ATOM 609 C C . LEU A 1 86 ? 13.406 -7.463 -22.357 1.00 97.50 86 LEU A C 1
ATOM 611 O O . LEU A 1 86 ? 14.502 -7.725 -22.846 1.00 97.50 86 LEU A O 1
ATOM 615 N N . TRP A 1 87 ? 12.394 -6.984 -23.083 1.00 97.38 87 TRP A N 1
ATOM 616 C CA . TRP A 1 87 ? 12.514 -6.694 -24.511 1.00 97.38 87 TRP A CA 1
ATOM 617 C C . TRP A 1 87 ? 13.547 -5.591 -24.783 1.00 97.38 87 TRP A C 1
ATOM 619 O O . TRP A 1 87 ? 14.421 -5.770 -25.627 1.00 97.38 87 TRP A O 1
ATOM 629 N N . GLU A 1 88 ? 13.524 -4.495 -24.017 1.00 97.56 88 GLU A N 1
ATOM 630 C CA . GLU A 1 88 ? 14.523 -3.424 -24.148 1.00 97.56 88 GLU A CA 1
ATOM 631 C C . GLU A 1 88 ? 15.942 -3.891 -23.815 1.00 97.56 88 GLU A C 1
ATOM 633 O O . GLU A 1 88 ? 16.895 -3.480 -24.479 1.00 97.56 88 GLU A O 1
ATOM 638 N N . ILE A 1 89 ? 16.100 -4.762 -22.815 1.00 98.12 89 ILE A N 1
ATOM 639 C CA . ILE A 1 89 ? 17.394 -5.373 -22.488 1.00 98.12 89 ILE A CA 1
ATOM 640 C C . ILE A 1 89 ? 17.894 -6.209 -23.672 1.00 98.12 89 ILE A C 1
ATOM 642 O O . ILE A 1 89 ? 19.028 -6.023 -24.108 1.00 98.12 89 ILE A O 1
ATOM 646 N N . ALA A 1 90 ? 17.050 -7.084 -24.225 1.00 98.19 90 ALA A N 1
ATOM 647 C CA . ALA A 1 90 ? 17.415 -7.943 -25.351 1.00 98.19 90 ALA A CA 1
ATOM 648 C C . ALA A 1 90 ? 17.779 -7.137 -26.609 1.00 98.19 90 ALA A C 1
ATOM 650 O O . ALA A 1 90 ? 18.770 -7.450 -27.270 1.00 98.19 90 ALA A O 1
ATOM 651 N N . ARG A 1 91 ? 17.026 -6.067 -26.899 1.00 98.19 91 ARG A N 1
ATOM 652 C CA . ARG A 1 91 ? 17.301 -5.153 -28.014 1.00 98.19 91 ARG A CA 1
ATOM 653 C C . ARG A 1 91 ? 18.648 -4.449 -27.848 1.00 98.19 91 ARG A C 1
ATOM 655 O O . ARG A 1 91 ? 19.456 -4.426 -28.769 1.00 98.19 91 ARG A O 1
ATOM 662 N N . ARG A 1 92 ? 18.937 -3.912 -26.655 1.00 97.81 92 ARG A N 1
ATOM 663 C CA . ARG A 1 92 ? 20.227 -3.252 -26.360 1.00 97.81 92 ARG A CA 1
ATOM 664 C C . ARG A 1 92 ? 21.410 -4.219 -26.374 1.00 97.81 92 ARG A C 1
ATOM 666 O O . ARG A 1 92 ? 22.521 -3.799 -26.670 1.00 97.81 92 ARG A O 1
ATOM 673 N N . ALA A 1 93 ? 21.169 -5.490 -26.068 1.00 97.69 93 ALA A N 1
ATOM 674 C CA . ALA A 1 93 ? 22.168 -6.549 -26.140 1.00 97.69 93 ALA A CA 1
ATOM 675 C C . ALA A 1 93 ? 22.372 -7.112 -27.561 1.00 97.69 93 ALA A C 1
ATOM 677 O O . ALA A 1 93 ? 23.234 -7.966 -27.745 1.00 97.69 93 ALA A O 1
ATOM 678 N N . GLY A 1 94 ? 21.589 -6.678 -28.558 1.00 97.38 94 GLY A N 1
ATOM 679 C CA . GLY A 1 94 ? 21.673 -7.182 -29.934 1.00 97.38 94 GLY A CA 1
ATOM 680 C C . GLY A 1 94 ? 21.139 -8.607 -30.125 1.00 97.38 94 GLY A C 1
ATOM 681 O O . GLY A 1 94 ? 21.446 -9.242 -31.129 1.00 97.38 94 GLY A O 1
ATOM 682 N N . ILE A 1 95 ? 20.352 -9.127 -29.175 1.00 97.50 95 ILE A N 1
ATOM 683 C CA . ILE A 1 95 ? 19.729 -10.462 -29.265 1.00 97.50 95 ILE A CA 1
ATOM 684 C C . ILE A 1 95 ? 18.539 -10.439 -30.235 1.00 97.50 95 ILE A C 1
ATOM 686 O O . ILE A 1 95 ? 18.246 -11.431 -30.900 1.00 97.50 95 ILE A O 1
ATOM 690 N N . ILE A 1 96 ? 17.847 -9.302 -30.304 1.00 93.31 96 ILE A N 1
ATOM 691 C CA . ILE A 1 96 ? 16.717 -9.041 -31.198 1.00 93.31 96 ILE A CA 1
ATOM 692 C C . ILE A 1 96 ? 16.904 -7.670 -31.859 1.00 93.31 96 ILE A C 1
ATOM 694 O O . ILE A 1 96 ? 17.532 -6.792 -31.262 1.00 93.31 96 ILE A O 1
ATOM 698 N N . ALA A 1 97 ? 16.383 -7.517 -33.081 1.00 75.75 97 ALA A N 1
ATOM 699 C CA . ALA A 1 97 ? 16.412 -6.266 -33.846 1.00 75.75 97 ALA A CA 1
ATOM 700 C C . ALA A 1 97 ? 15.453 -5.208 -33.274 1.00 75.75 97 ALA A C 1
ATOM 702 O O . ALA A 1 97 ? 14.340 -5.593 -32.841 1.00 75.75 97 ALA A O 1
#